Protein AF-A0A412HKJ2-F1 (afdb_monomer_lite)

Sequence (95 aa):
PLCGCQFAKEIMRHHVGGVYVANIVSASEGSDVTFLRDCAATALEVFAHAWVVPCGDAEFGGEENYLLIASDGNYAFAEAVPFDTDFLGTVLHDK

Foldseek 3Di:
DLVVLVVVCVVCVPPAFDKDKDKDWAPPQAPHCQVVLQVLLSLVVRAVDWWKAWDADPVPRSHTIIIIMGHNDDDDDPRTDDDDPVSHHHHDDDD

Structure (mmCIF, N/CA/C/O backbone):
data_AF-A0A412HKJ2-F1
#
_entry.id   AF-A0A412HKJ2-F1
#
loop_
_atom_site.group_PDB
_atom_site.id
_atom_site.type_symbol
_atom_site.label_atom_id
_atom_site.label_alt_id
_atom_site.label_comp_id
_atom_site.label_asym_id
_atom_site.label_entity_id
_atom_site.label_seq_id
_atom_site.pdbx_PDB_ins_code
_atom_site.Cartn_x
_atom_site.Cartn_y
_atom_site.Cartn_z
_atom_site.occupancy
_atom_site.B_iso_or_equiv
_atom_site.auth_seq_id
_atom_site.auth_comp_id
_atom_site.auth_asym_id
_atom_site.auth_atom_id
_atom_site.pdbx_PDB_model_num
ATOM 1 N N . PRO A 1 1 ? -4.035 11.683 0.946 1.00 64.44 1 PRO A N 1
ATOM 2 C CA . PRO A 1 1 ? -3.432 10.330 0.781 1.00 64.44 1 PRO A CA 1
ATOM 3 C C . PRO A 1 1 ? -3.538 9.774 -0.652 1.00 64.44 1 PRO A C 1
ATOM 5 O O . PRO A 1 1 ? -2.632 9.068 -1.089 1.00 64.44 1 PRO A O 1
ATOM 8 N N . LEU A 1 2 ? -4.553 10.172 -1.427 1.00 69.69 2 LEU A N 1
ATOM 9 C CA . LEU A 1 2 ? -4.593 9.938 -2.873 1.00 69.69 2 LEU A CA 1
ATOM 10 C C . LEU A 1 2 ? -3.569 10.798 -3.628 1.00 69.69 2 LEU A C 1
ATOM 12 O O . LEU A 1 2 ? -2.906 10.276 -4.519 1.00 69.69 2 LEU A O 1
ATOM 16 N N . CYS A 1 3 ? -3.352 12.064 -3.234 1.00 72.56 3 CYS A N 1
ATOM 17 C CA . CYS A 1 3 ? -2.338 12.915 -3.874 1.00 72.56 3 CYS A CA 1
ATOM 18 C C . CYS A 1 3 ? -0.932 12.315 -3.722 1.00 72.56 3 CYS A C 1
ATOM 20 O O . CYS A 1 3 ? -0.148 12.328 -4.664 1.00 72.56 3 CYS A O 1
ATOM 22 N N . GLY A 1 4 ? -0.632 11.706 -2.568 1.00 79.31 4 GLY A N 1
ATOM 23 C CA . GLY A 1 4 ? 0.633 11.000 -2.337 1.00 79.31 4 GLY A CA 1
ATOM 24 C C . GLY A 1 4 ? 0.831 9.797 -3.267 1.00 79.31 4 GLY A C 1
ATOM 25 O O . GLY A 1 4 ? 1.889 9.671 -3.884 1.00 79.31 4 GLY A O 1
ATOM 26 N N . CYS A 1 5 ? -0.194 8.953 -3.426 1.00 83.31 5 CYS A N 1
ATOM 27 C CA . CYS A 1 5 ? -0.146 7.808 -4.342 1.00 83.31 5 CYS A CA 1
ATOM 28 C C . CYS A 1 5 ? -0.041 8.255 -5.809 1.00 83.31 5 CYS A C 1
ATOM 30 O O . CYS A 1 5 ? 0.771 7.721 -6.560 1.00 83.31 5 CYS A O 1
ATOM 32 N N . GLN A 1 6 ? -0.807 9.272 -6.213 1.00 85.69 6 GLN A N 1
ATOM 33 C CA . GLN A 1 6 ? -0.757 9.843 -7.564 1.00 85.69 6 GLN A CA 1
ATOM 34 C C . GLN A 1 6 ? 0.599 10.486 -7.867 1.00 85.69 6 GLN A C 1
ATOM 36 O O . GLN A 1 6 ? 1.155 10.285 -8.944 1.00 85.69 6 GLN A O 1
ATOM 41 N N . PHE A 1 7 ? 1.176 11.208 -6.908 1.00 86.94 7 PHE A N 1
ATOM 42 C CA . PHE A 1 7 ? 2.510 11.779 -7.052 1.00 86.94 7 PHE A CA 1
ATOM 43 C C . PHE A 1 7 ? 3.579 10.689 -7.190 1.00 86.94 7 PHE A C 1
ATOM 45 O O . PHE A 1 7 ? 4.435 10.770 -8.072 1.00 86.94 7 PHE A O 1
ATOM 52 N N . ALA A 1 8 ? 3.499 9.630 -6.376 1.00 86.50 8 ALA A N 1
ATOM 53 C CA . ALA A 1 8 ? 4.376 8.471 -6.517 1.00 86.50 8 ALA A CA 1
ATOM 54 C C . ALA A 1 8 ? 4.227 7.818 -7.901 1.00 86.50 8 ALA A C 1
ATOM 56 O O . ALA A 1 8 ? 5.232 7.50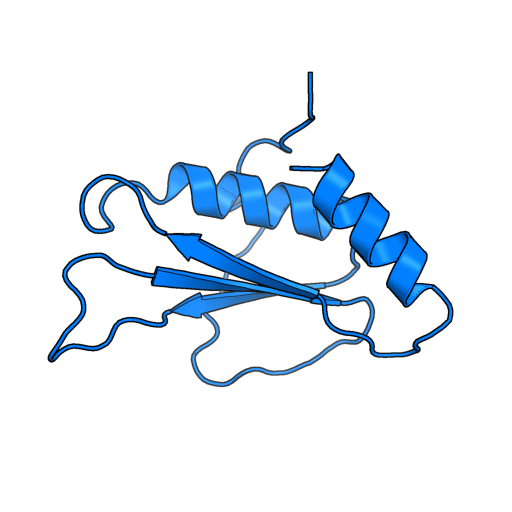8 -8.540 1.00 86.50 8 ALA A O 1
ATOM 57 N N . LYS A 1 9 ? 2.996 7.684 -8.406 1.00 88.25 9 LYS A N 1
ATOM 58 C CA . LYS A 1 9 ? 2.716 7.156 -9.747 1.00 88.25 9 LYS A CA 1
ATOM 59 C C . LYS A 1 9 ? 3.342 8.005 -10.853 1.00 88.25 9 LYS A C 1
ATOM 61 O O . LYS A 1 9 ? 3.954 7.451 -11.763 1.00 88.25 9 LYS A O 1
ATOM 66 N N . GLU A 1 10 ? 3.262 9.330 -10.754 1.00 89.44 10 GLU A N 1
ATOM 67 C CA . GLU A 1 10 ? 3.899 10.240 -11.714 1.00 89.44 10 GLU A CA 1
ATOM 68 C C . GLU A 1 10 ? 5.425 10.133 -11.701 1.00 89.44 10 GLU A C 1
ATOM 70 O O . GLU A 1 10 ? 6.047 10.123 -12.762 1.00 89.44 10 GLU A O 1
ATOM 75 N N . ILE A 1 11 ? 6.045 9.983 -10.527 1.00 86.44 11 ILE A N 1
ATOM 76 C CA . ILE A 1 11 ? 7.487 9.711 -10.439 1.00 86.44 11 ILE A CA 1
ATOM 77 C C . ILE A 1 11 ? 7.812 8.367 -11.106 1.00 86.44 11 ILE A C 1
ATOM 79 O O . ILE A 1 11 ? 8.784 8.254 -11.853 1.00 86.44 11 ILE A O 1
ATOM 83 N N . MET A 1 12 ? 6.986 7.349 -10.867 1.00 87.81 12 MET A N 1
ATOM 84 C CA . MET A 1 12 ? 7.224 5.975 -11.314 1.00 87.81 12 MET A CA 1
ATOM 85 C C . MET A 1 12 ? 6.832 5.703 -12.767 1.00 87.81 12 MET A C 1
ATOM 87 O O . MET A 1 12 ? 7.161 4.636 -13.279 1.00 87.81 12 MET A O 1
ATOM 91 N N . ARG A 1 13 ? 6.205 6.648 -13.476 1.00 86.25 13 ARG A N 1
ATOM 92 C CA . ARG A 1 13 ? 5.673 6.445 -14.839 1.00 86.25 13 ARG A CA 1
ATOM 93 C C . ARG A 1 13 ? 6.687 5.929 -15.874 1.00 86.25 13 ARG A C 1
ATOM 95 O O . ARG A 1 13 ? 6.290 5.366 -16.887 1.00 86.25 13 ARG A O 1
ATOM 102 N N . HIS A 1 14 ? 7.987 6.144 -15.651 1.00 84.25 14 HIS A N 1
ATOM 103 C CA . HIS A 1 14 ? 9.067 5.659 -16.525 1.00 84.25 14 HIS A CA 1
ATOM 104 C C . HIS A 1 14 ? 9.887 4.513 -15.907 1.00 84.25 14 HIS A C 1
ATOM 106 O O . HIS A 1 14 ? 10.845 4.040 -16.516 1.00 84.25 14 HIS A O 1
ATOM 112 N N . HIS A 1 15 ? 9.522 4.059 -14.710 1.00 83.56 15 HIS A N 1
ATOM 113 C CA . HIS A 1 15 ? 10.184 2.984 -13.983 1.00 83.56 15 HIS A CA 1
ATOM 114 C C . HIS A 1 15 ? 9.306 1.737 -14.033 1.00 83.56 15 HIS A C 1
ATOM 116 O O . HIS A 1 15 ? 8.520 1.474 -13.126 1.00 83.56 15 HIS A O 1
ATOM 122 N N . VAL A 1 16 ? 9.429 0.967 -15.118 1.00 84.38 16 VAL A N 1
ATOM 123 C CA . VAL A 1 16 ? 8.714 -0.308 -15.265 1.00 84.38 16 VAL A CA 1
ATOM 124 C C . VAL A 1 16 ? 9.070 -1.218 -14.087 1.00 84.38 16 VAL A C 1
ATOM 126 O O . VAL A 1 16 ? 10.242 -1.523 -13.875 1.00 84.38 16 VAL A O 1
ATOM 129 N N . GLY A 1 17 ? 8.060 -1.623 -13.313 1.00 85.38 17 GLY A N 1
ATOM 130 C CA . GLY A 1 17 ? 8.249 -2.416 -12.093 1.00 85.38 17 GLY A CA 1
ATOM 131 C C . GLY A 1 17 ? 8.681 -1.612 -10.858 1.00 85.38 17 GLY A C 1
ATOM 132 O O . GLY A 1 17 ? 9.138 -2.192 -9.878 1.00 85.38 17 GLY A O 1
ATOM 133 N N . GLY A 1 18 ? 8.566 -0.282 -10.886 1.00 92.12 18 GLY A N 1
ATOM 134 C CA . GLY A 1 18 ? 8.754 0.556 -9.704 1.00 92.12 18 GLY A CA 1
ATOM 135 C C . GLY A 1 18 ? 7.767 0.191 -8.593 1.00 92.12 18 GLY A C 1
ATOM 136 O O . GLY A 1 18 ? 6.627 -0.195 -8.859 1.00 92.12 18 GLY A O 1
ATOM 137 N N . VAL A 1 19 ? 8.215 0.307 -7.345 1.00 93.31 19 VAL A N 1
ATOM 138 C CA . VAL A 1 19 ? 7.424 -0.039 -6.163 1.00 93.31 19 VAL A CA 1
ATOM 139 C C . VAL A 1 19 ? 7.312 1.180 -5.257 1.00 93.31 19 VAL A C 1
ATOM 141 O O . VAL A 1 19 ? 8.318 1.791 -4.893 1.00 93.31 19 VAL A O 1
ATOM 144 N N . TYR A 1 20 ? 6.081 1.519 -4.889 1.00 92.31 20 TYR A N 1
ATOM 145 C CA . TYR A 1 20 ? 5.763 2.476 -3.840 1.00 92.31 20 TYR A CA 1
ATOM 146 C C . TYR A 1 20 ? 5.641 1.744 -2.509 1.00 92.31 20 TYR A C 1
ATOM 148 O O . TYR A 1 20 ? 4.967 0.721 -2.432 1.00 92.31 20 TYR A O 1
ATOM 156 N N . VAL A 1 21 ? 6.302 2.259 -1.473 1.00 92.56 21 VAL A N 1
ATOM 157 C CA . VAL A 1 21 ? 6.263 1.695 -0.120 1.00 92.56 21 VAL A CA 1
ATOM 158 C C . VAL A 1 21 ? 5.926 2.811 0.857 1.00 92.56 21 VAL A C 1
ATOM 160 O O . VAL A 1 21 ? 6.608 3.837 0.892 1.00 92.56 21 VAL A O 1
ATOM 163 N N . ALA A 1 22 ? 4.885 2.601 1.654 1.00 90.38 22 ALA A N 1
ATOM 164 C CA . ALA A 1 22 ? 4.467 3.491 2.724 1.00 90.38 22 ALA A CA 1
ATOM 165 C C . ALA A 1 22 ? 4.469 2.738 4.054 1.00 90.38 22 ALA A C 1
ATOM 167 O O . ALA A 1 22 ? 3.942 1.631 4.150 1.00 90.38 22 ALA A O 1
ATOM 168 N N . ASN A 1 23 ? 5.046 3.356 5.082 1.00 88.06 23 ASN A N 1
ATOM 169 C CA . ASN A 1 23 ? 4.921 2.868 6.447 1.00 88.06 23 ASN A CA 1
ATOM 170 C C . ASN A 1 23 ? 3.591 3.356 7.031 1.00 88.06 23 ASN A C 1
ATOM 172 O O . ASN A 1 23 ? 3.370 4.565 7.130 1.00 88.06 23 ASN A O 1
ATOM 176 N N . ILE A 1 24 ? 2.723 2.421 7.398 1.00 85.38 24 ILE A N 1
ATOM 177 C CA . ILE A 1 24 ? 1.422 2.670 8.007 1.00 85.38 24 ILE A CA 1
ATOM 178 C C . ILE A 1 24 ? 1.502 2.234 9.465 1.00 85.38 24 ILE A C 1
ATOM 180 O O . ILE A 1 24 ? 1.613 1.050 9.773 1.00 85.38 24 ILE A O 1
ATOM 184 N N . VAL A 1 25 ? 1.442 3.212 10.358 1.00 78.25 25 VAL A N 1
ATOM 185 C CA . VAL A 1 25 ? 1.370 2.973 11.798 1.00 78.25 25 VAL A CA 1
ATOM 186 C C . VAL A 1 25 ? -0.101 2.800 12.155 1.00 78.25 25 VAL A C 1
ATOM 188 O O . VAL A 1 25 ? -0.918 3.670 11.832 1.00 78.25 25 VAL A O 1
ATOM 191 N N . SER A 1 26 ? -0.460 1.661 12.745 1.00 66.88 26 SER A N 1
ATOM 192 C CA . SER A 1 26 ? -1.826 1.451 13.230 1.00 66.88 26 SER A CA 1
ATOM 193 C C . SER A 1 26 ? -2.143 2.413 14.377 1.00 66.88 26 SER A C 1
ATOM 195 O O . SER A 1 26 ? -1.286 2.734 15.198 1.00 66.88 26 SER A O 1
ATOM 197 N N . ALA A 1 27 ? -3.386 2.885 14.443 1.00 62.25 27 ALA A N 1
ATOM 198 C CA . ALA A 1 27 ? -3.849 3.612 15.616 1.00 62.25 27 ALA A CA 1
ATOM 199 C C . ALA A 1 27 ? -4.215 2.617 16.727 1.00 62.25 27 ALA A C 1
ATOM 201 O O . ALA A 1 27 ? -4.623 1.486 16.458 1.00 62.25 27 ALA A O 1
ATOM 202 N N . SER A 1 28 ? -4.098 3.052 17.984 1.00 59.53 28 SER A N 1
ATOM 203 C CA . SER A 1 28 ? -4.534 2.270 19.150 1.00 59.53 28 SER A CA 1
ATOM 204 C C . SER A 1 28 ? -3.903 0.868 19.230 1.00 59.53 28 SER A C 1
ATOM 206 O O . SER A 1 28 ? -4.624 -0.124 19.343 1.00 59.53 28 SER A O 1
ATOM 208 N N . GLU A 1 29 ? -2.568 0.791 19.176 1.00 61.22 29 GLU A N 1
ATOM 209 C CA . GLU A 1 29 ? -1.795 -0.451 19.385 1.00 61.22 29 GLU A CA 1
ATOM 210 C C . GLU A 1 29 ? -2.228 -1.618 18.465 1.00 61.22 29 GLU A C 1
ATOM 212 O O . GLU A 1 29 ? -2.317 -2.761 18.902 1.00 61.22 29 GLU A O 1
ATOM 217 N N . GLY A 1 30 ? -2.556 -1.352 17.195 1.00 59.41 30 GLY A N 1
ATOM 218 C CA . GLY A 1 30 ? -2.964 -2.401 16.240 1.00 59.41 30 GLY A CA 1
ATOM 219 C C . GLY A 1 30 ? -4.457 -2.713 16.197 1.00 59.41 30 GLY A C 1
ATOM 220 O O . GLY A 1 30 ? -4.930 -3.337 15.248 1.00 59.41 30 GLY A O 1
ATOM 221 N N . SER A 1 31 ? -5.241 -2.239 17.170 1.00 62.09 31 SER A N 1
ATOM 222 C CA . SER A 1 31 ? -6.679 -2.543 17.221 1.00 62.09 31 SER A CA 1
ATOM 223 C C . SER A 1 31 ? -7.504 -1.823 16.149 1.00 62.09 31 SER A C 1
ATOM 225 O O . SER A 1 31 ? -8.563 -2.326 15.764 1.00 62.09 31 SER A O 1
ATOM 227 N N . ASP A 1 32 ? -7.020 -0.687 15.633 1.00 72.44 32 ASP A N 1
ATOM 228 C CA . ASP A 1 32 ? -7.675 0.052 14.558 1.00 72.44 32 ASP A CA 1
ATOM 229 C C . ASP A 1 32 ? -6.882 -0.018 13.245 1.00 72.44 32 ASP A C 1
ATOM 231 O O . ASP A 1 32 ? -5.959 0.756 12.975 1.00 72.44 32 ASP A O 1
ATOM 235 N N . VAL A 1 33 ? -7.303 -0.952 12.390 1.00 78.25 33 VAL A N 1
ATOM 236 C CA . VAL A 1 33 ? -6.794 -1.122 11.021 1.00 78.25 33 VAL A CA 1
ATOM 237 C C . VAL A 1 33 ? -7.602 -0.341 9.980 1.00 78.25 33 VAL A C 1
ATOM 239 O O . VAL A 1 33 ? -7.352 -0.486 8.784 1.00 78.25 33 VAL A O 1
ATOM 242 N N . THR A 1 34 ? -8.570 0.488 10.380 1.00 85.12 34 THR A N 1
ATOM 243 C CA . THR A 1 34 ? -9.428 1.231 9.436 1.00 85.12 34 THR A CA 1
ATOM 244 C C . THR A 1 34 ? -8.589 2.108 8.513 1.00 85.12 34 THR A C 1
ATOM 246 O O . THR A 1 34 ? -8.758 2.077 7.296 1.00 85.12 34 THR A O 1
ATOM 249 N N . PHE A 1 35 ? -7.586 2.792 9.068 1.00 85.38 35 PHE A N 1
ATOM 250 C CA . PHE A 1 35 ? -6.679 3.618 8.276 1.00 85.38 35 PHE A CA 1
ATOM 251 C C . PHE A 1 35 ? -5.848 2.805 7.269 1.00 85.38 35 PHE A C 1
ATOM 253 O O . PHE A 1 35 ? -5.616 3.257 6.148 1.00 85.38 35 PHE A O 1
ATOM 260 N N . LEU A 1 36 ? -5.439 1.583 7.625 1.00 89.00 36 LEU A N 1
ATOM 261 C CA . LEU A 1 36 ? -4.729 0.681 6.717 1.00 89.00 36 LEU A CA 1
ATOM 262 C C . LEU A 1 36 ? -5.620 0.256 5.545 1.00 89.00 36 LEU A C 1
ATOM 264 O O . LEU A 1 36 ? -5.169 0.259 4.400 1.00 89.00 36 LEU A O 1
ATOM 268 N N . ARG A 1 37 ? -6.889 -0.062 5.821 1.00 91.81 37 ARG A N 1
ATOM 269 C CA . ARG A 1 37 ? -7.888 -0.428 4.804 1.00 91.81 37 ARG A CA 1
ATOM 270 C C . ARG A 1 37 ? -8.147 0.711 3.825 1.00 91.81 37 ARG A C 1
ATOM 272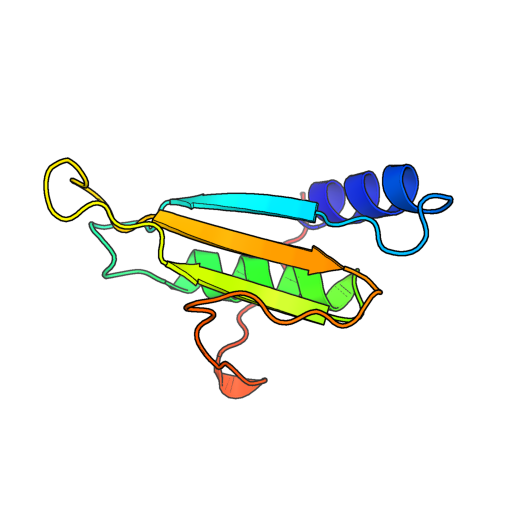 O O . ARG A 1 37 ? -8.185 0.487 2.615 1.00 91.81 37 ARG A O 1
ATOM 279 N N . ASP A 1 38 ? -8.280 1.924 4.345 1.00 92.81 38 ASP A N 1
ATOM 280 C CA . ASP A 1 38 ? -8.455 3.140 3.555 1.00 92.81 38 ASP A CA 1
ATOM 281 C C . ASP A 1 38 ? -7.212 3.432 2.687 1.00 92.81 38 ASP A C 1
ATOM 283 O O . ASP A 1 38 ? -7.316 3.761 1.499 1.00 92.81 38 ASP A O 1
ATOM 287 N N . CYS A 1 39 ? -6.008 3.244 3.241 1.00 92.19 39 CYS A N 1
ATOM 288 C CA . CYS A 1 39 ? -4.752 3.378 2.499 1.00 92.19 39 CYS A CA 1
ATOM 289 C C . CYS A 1 39 ? -4.617 2.321 1.390 1.00 92.19 39 CYS A C 1
ATOM 291 O O . CYS A 1 39 ? -4.236 2.666 0.270 1.00 92.19 39 CYS A O 1
ATOM 293 N N . ALA A 1 40 ? -4.968 1.059 1.661 1.00 93.94 40 ALA A N 1
ATOM 294 C CA . ALA A 1 40 ? -4.948 -0.013 0.666 1.00 93.94 40 ALA A CA 1
ATOM 295 C C . ALA A 1 40 ? -5.933 0.259 -0.483 1.00 93.94 40 ALA A C 1
ATOM 297 O O . ALA A 1 40 ? -5.558 0.134 -1.650 1.00 93.94 40 ALA A O 1
ATOM 298 N N . ALA A 1 41 ? -7.151 0.714 -0.167 1.00 95.12 41 ALA A N 1
ATOM 299 C CA . ALA A 1 41 ? -8.133 1.130 -1.170 1.00 95.12 41 ALA A CA 1
ATOM 300 C C . ALA A 1 41 ? -7.594 2.278 -2.038 1.00 95.12 41 ALA A C 1
ATOM 302 O O . ALA A 1 41 ? -7.664 2.235 -3.263 1.00 95.12 41 ALA A O 1
ATOM 303 N N . THR A 1 42 ? -6.979 3.277 -1.402 1.00 93.94 42 THR A N 1
ATOM 304 C CA . THR A 1 42 ? -6.376 4.427 -2.089 1.00 93.94 42 THR A CA 1
ATOM 305 C C . THR A 1 42 ? -5.231 4.022 -3.018 1.00 93.94 42 THR A C 1
ATOM 307 O O . THR A 1 42 ? -5.102 4.569 -4.111 1.00 93.94 42 THR A O 1
ATOM 310 N N . ALA A 1 43 ? -4.395 3.068 -2.606 1.00 94.62 43 ALA A N 1
ATOM 311 C CA . ALA A 1 43 ? -3.318 2.559 -3.446 1.00 94.62 43 ALA A CA 1
ATOM 312 C C . ALA A 1 43 ? -3.858 1.800 -4.668 1.00 94.62 43 ALA A C 1
ATOM 314 O O . ALA A 1 43 ? -3.356 2.015 -5.768 1.00 94.62 43 ALA A O 1
ATOM 315 N N . LEU A 1 44 ? -4.895 0.973 -4.502 1.00 95.62 44 LEU A N 1
ATOM 316 C CA . LEU A 1 44 ? -5.513 0.216 -5.601 1.00 95.62 44 LEU A CA 1
ATOM 317 C C . LEU A 1 44 ? -6.303 1.084 -6.590 1.00 95.62 44 LEU A C 1
ATOM 319 O O . LEU A 1 44 ? -6.482 0.687 -7.737 1.00 95.62 44 LEU A O 1
ATOM 323 N N . GLU A 1 45 ? -6.719 2.285 -6.189 1.00 94.94 45 GLU A N 1
ATOM 324 C CA . GLU A 1 45 ? -7.271 3.281 -7.117 1.00 94.94 45 GLU A CA 1
ATOM 325 C C . GLU A 1 45 ? -6.205 3.788 -8.116 1.00 94.94 45 GLU A C 1
ATOM 327 O O . GLU A 1 45 ? -6.527 4.254 -9.208 1.00 94.94 45 GLU A O 1
ATOM 332 N N . VAL A 1 46 ? -4.916 3.709 -7.756 1.00 93.75 46 VAL A N 1
ATOM 333 C CA . VAL A 1 46 ? -3.801 4.303 -8.519 1.00 93.75 46 VAL A CA 1
ATOM 334 C C . VAL A 1 46 ? -2.875 3.253 -9.151 1.00 93.75 46 VAL A C 1
ATOM 336 O O . VAL A 1 46 ? -2.321 3.477 -10.235 1.00 93.75 46 VAL A O 1
ATOM 339 N N . PHE A 1 47 ? -2.673 2.118 -8.487 1.00 94.31 47 PHE A N 1
ATOM 340 C CA . PHE A 1 47 ? -1.771 1.035 -8.885 1.00 94.31 47 PHE A CA 1
ATOM 341 C C . PHE A 1 47 ? -2.553 -0.250 -9.160 1.00 94.31 47 PHE A C 1
ATOM 343 O O . PHE A 1 47 ? -3.566 -0.511 -8.520 1.00 94.31 47 PHE A O 1
ATOM 350 N N . ALA A 1 48 ? -2.058 -1.086 -10.079 1.00 95.00 48 ALA A N 1
ATOM 351 C CA . ALA A 1 48 ? -2.727 -2.352 -10.402 1.00 95.00 48 ALA A CA 1
ATOM 352 C C . ALA A 1 48 ? -2.714 -3.366 -9.242 1.00 95.00 48 ALA A C 1
ATOM 354 O O . ALA A 1 48 ? -3.589 -4.230 -9.162 1.00 95.00 48 ALA A O 1
ATOM 355 N N . HIS A 1 49 ? -1.715 -3.279 -8.362 1.00 95.69 49 HIS A N 1
ATOM 356 C CA . HIS A 1 49 ? -1.515 -4.205 -7.258 1.00 95.69 49 HIS A CA 1
ATOM 357 C C . HIS A 1 49 ? -1.110 -3.477 -5.976 1.00 95.69 49 HIS A C 1
ATOM 359 O O . HIS A 1 49 ? -0.367 -2.490 -6.008 1.00 95.69 49 HIS A O 1
ATOM 365 N N . ALA A 1 50 ? -1.557 -4.019 -4.843 1.00 96.44 50 ALA A N 1
ATOM 366 C CA . ALA A 1 50 ? -1.144 -3.602 -3.515 1.00 96.44 50 ALA A CA 1
ATOM 367 C C . ALA A 1 50 ? -0.966 -4.816 -2.593 1.00 96.44 50 ALA A C 1
ATOM 369 O O . ALA A 1 50 ? -1.659 -5.822 -2.736 1.00 96.44 50 ALA A O 1
ATOM 370 N N . TRP A 1 51 ? -0.052 -4.697 -1.634 1.00 96.06 51 TRP A N 1
ATOM 371 C CA . TRP A 1 51 ? 0.239 -5.695 -0.609 1.00 96.06 51 TRP A CA 1
ATOM 372 C C . TRP A 1 51 ? 0.381 -5.018 0.746 1.00 96.06 51 TRP A C 1
ATOM 374 O O . TRP A 1 51 ? 0.879 -3.897 0.843 1.00 96.06 51 TRP A O 1
ATOM 384 N N . VAL A 1 52 ? -0.013 -5.734 1.792 1.00 93.00 52 VAL A N 1
ATOM 385 C CA . VAL A 1 52 ? 0.183 -5.334 3.183 1.00 93.00 52 VAL A CA 1
ATOM 386 C C . VAL A 1 52 ? 1.129 -6.337 3.818 1.00 93.00 52 VAL A C 1
ATOM 388 O O . VAL A 1 52 ? 0.834 -7.531 3.830 1.00 93.00 52 VAL A O 1
ATOM 391 N N . VAL A 1 53 ? 2.253 -5.859 4.342 1.00 91.50 53 VAL A N 1
ATOM 392 C CA . VAL A 1 53 ? 3.230 -6.686 5.059 1.00 91.50 53 VAL A CA 1
ATOM 393 C C . VAL A 1 53 ? 3.306 -6.197 6.506 1.00 91.50 53 VAL A C 1
ATOM 395 O O . VAL A 1 53 ? 3.618 -5.024 6.719 1.00 91.50 53 VAL A O 1
ATOM 398 N N . PRO A 1 54 ? 3.012 -7.040 7.507 1.00 87.31 54 PRO A N 1
ATOM 399 C CA . PRO A 1 54 ? 3.191 -6.677 8.901 1.00 87.31 54 PRO A CA 1
ATOM 400 C C . PRO A 1 54 ? 4.689 -6.530 9.193 1.00 87.31 54 PRO A C 1
ATOM 402 O O . PRO A 1 54 ? 5.492 -7.405 8.885 1.00 87.31 54 PRO A O 1
ATOM 405 N N . CYS A 1 55 ? 5.065 -5.408 9.790 1.00 77.69 55 CYS A N 1
ATOM 406 C CA . CYS A 1 55 ? 6.412 -5.112 10.267 1.00 77.69 55 CYS A CA 1
ATOM 407 C C . CYS A 1 55 ? 6.361 -4.816 11.769 1.00 77.69 55 CYS A C 1
ATOM 409 O O . CYS A 1 55 ? 6.692 -3.722 12.222 1.00 77.69 55 CYS A O 1
ATOM 411 N N . GLY A 1 56 ? 5.916 -5.802 12.546 1.00 67.69 56 GLY A N 1
ATOM 412 C CA . GLY A 1 56 ? 6.046 -5.785 13.999 1.00 67.69 56 GLY A CA 1
ATOM 413 C C . GLY A 1 56 ? 7.376 -6.404 14.417 1.00 67.69 56 GLY A C 1
ATOM 414 O O . GLY A 1 56 ? 7.696 -7.515 14.001 1.00 67.69 56 GLY A O 1
ATOM 415 N N . ASP A 1 57 ? 8.141 -5.705 15.250 1.00 62.09 57 ASP A N 1
ATOM 416 C CA . ASP A 1 57 ? 9.230 -6.321 16.006 1.00 62.09 57 ASP A CA 1
ATOM 417 C C . ASP A 1 57 ? 8.670 -6.742 17.369 1.00 62.09 57 ASP A C 1
ATOM 419 O O . ASP A 1 57 ? 8.194 -5.897 18.127 1.00 62.09 57 ASP A O 1
ATOM 423 N N . ALA A 1 58 ? 8.706 -8.038 17.686 1.00 54.59 58 ALA A N 1
ATOM 424 C CA . ALA A 1 58 ? 8.226 -8.551 18.969 1.00 54.59 58 ALA A CA 1
ATOM 425 C C . ALA A 1 58 ? 9.047 -8.033 20.170 1.00 54.59 58 ALA A C 1
ATOM 427 O O . ALA A 1 58 ? 8.589 -8.132 21.308 1.00 54.59 58 ALA A O 1
ATOM 428 N N . GLU A 1 59 ? 10.251 -7.501 19.933 1.00 55.06 59 GLU A N 1
ATOM 429 C CA . GLU A 1 59 ? 11.195 -7.065 20.967 1.00 55.0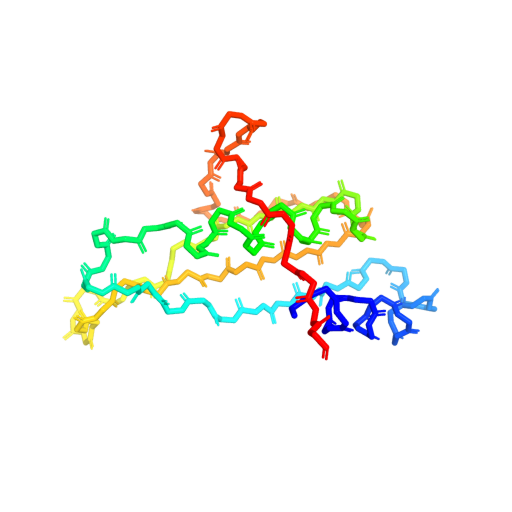6 59 GLU A CA 1
ATOM 430 C C . GLU A 1 59 ? 11.159 -5.541 21.211 1.00 55.06 59 GLU A C 1
ATOM 432 O O . GLU A 1 59 ? 11.421 -5.091 22.328 1.00 55.06 59 GLU A O 1
ATOM 437 N N . PHE A 1 60 ? 10.772 -4.741 20.206 1.00 55.06 60 PHE A N 1
ATOM 438 C CA . PHE A 1 60 ? 10.795 -3.265 20.268 1.00 55.06 60 PHE A CA 1
ATOM 439 C C . PHE A 1 60 ? 9.517 -2.567 19.757 1.00 55.06 60 PHE A C 1
ATOM 441 O O . PHE A 1 60 ? 9.427 -1.337 19.804 1.00 55.06 60 PHE A O 1
ATOM 448 N N . GLY A 1 61 ? 8.530 -3.316 19.259 1.00 53.94 61 GLY A N 1
ATOM 449 C CA . GLY A 1 61 ? 7.295 -2.788 18.680 1.00 53.94 61 GLY A CA 1
ATOM 450 C C . GLY A 1 61 ? 6.241 -2.476 19.738 1.00 53.94 61 GLY A C 1
ATOM 451 O O . GLY A 1 61 ? 5.482 -3.350 20.138 1.00 53.94 61 GLY A O 1
ATOM 452 N N . GLY A 1 62 ? 6.175 -1.220 20.181 1.00 52.00 62 GLY A N 1
ATOM 453 C CA . GLY A 1 62 ? 5.060 -0.730 21.004 1.00 52.00 62 GLY A CA 1
ATOM 454 C C . GLY A 1 62 ? 3.744 -0.556 20.229 1.00 52.00 62 GLY A C 1
ATOM 455 O O . GLY A 1 62 ? 2.695 -0.430 20.847 1.00 52.00 62 GLY A O 1
ATOM 456 N N . GLU A 1 63 ? 3.794 -0.558 18.892 1.00 58.75 63 GLU A N 1
ATOM 457 C CA . GLU A 1 63 ? 2.646 -0.421 17.988 1.00 58.75 63 GLU A CA 1
ATOM 458 C C . GLU A 1 63 ? 2.804 -1.376 16.794 1.00 58.75 63 GLU A C 1
ATOM 460 O O . GLU A 1 63 ? 3.926 -1.657 16.355 1.00 58.75 63 GLU A O 1
ATOM 465 N N . GLU A 1 64 ? 1.692 -1.874 16.248 1.00 70.94 64 GLU A N 1
ATOM 466 C CA . GLU A 1 64 ? 1.727 -2.701 15.040 1.00 70.94 64 GLU A CA 1
ATOM 467 C C . GLU A 1 64 ? 1.942 -1.813 13.804 1.00 70.94 64 GLU A C 1
ATOM 469 O O . GLU A 1 64 ? 1.069 -1.023 13.426 1.00 70.94 64 GLU A O 1
ATOM 474 N N . ASN A 1 65 ? 3.106 -1.938 13.163 1.00 80.62 65 ASN A N 1
ATOM 475 C CA . ASN A 1 65 ? 3.412 -1.253 11.909 1.00 80.62 65 ASN A CA 1
ATOM 476 C C . ASN A 1 65 ? 3.146 -2.170 10.719 1.00 80.62 65 ASN A C 1
ATOM 478 O O . ASN A 1 65 ? 3.462 -3.359 10.747 1.00 80.62 65 ASN A O 1
ATOM 482 N N . TYR A 1 66 ? 2.629 -1.596 9.640 1.00 87.31 66 TYR A N 1
ATOM 483 C CA . TYR A 1 66 ? 2.359 -2.289 8.391 1.00 87.31 66 TYR A CA 1
ATOM 484 C C . TYR A 1 66 ? 3.030 -1.542 7.244 1.00 87.31 66 TYR A C 1
ATOM 486 O O . TYR A 1 66 ? 2.893 -0.328 7.106 1.00 87.31 66 TYR A O 1
ATOM 494 N N . LEU A 1 67 ? 3.727 -2.262 6.374 1.00 91.06 67 LEU A N 1
ATOM 495 C CA . LEU A 1 67 ? 4.149 -1.725 5.090 1.00 91.06 67 LEU A CA 1
ATOM 496 C C . LEU A 1 67 ? 3.015 -1.908 4.088 1.00 91.06 67 LEU A C 1
ATOM 498 O O . LEU A 1 67 ? 2.625 -3.034 3.779 1.00 91.06 67 LEU A O 1
ATOM 502 N N . LEU A 1 68 ? 2.520 -0.795 3.554 1.00 93.56 68 LEU A N 1
ATOM 503 C CA . LEU A 1 68 ? 1.706 -0.796 2.349 1.00 93.56 68 LEU A CA 1
ATOM 504 C C . LEU A 1 68 ? 2.635 -0.679 1.146 1.00 93.56 68 LEU A C 1
ATOM 506 O O . LEU A 1 68 ? 3.349 0.312 0.985 1.00 93.56 68 LEU A O 1
ATOM 510 N N . ILE A 1 69 ? 2.608 -1.695 0.298 1.00 95.00 69 ILE A N 1
ATOM 511 C CA . ILE A 1 69 ? 3.400 -1.771 -0.922 1.00 95.00 69 ILE A CA 1
ATOM 512 C C . ILE A 1 69 ? 2.446 -1.694 -2.111 1.00 95.00 69 ILE A C 1
ATOM 514 O O . ILE A 1 69 ? 1.432 -2.382 -2.106 1.00 95.00 69 ILE A O 1
ATOM 518 N N . ALA A 1 70 ? 2.754 -0.900 -3.136 1.00 95.69 70 ALA A N 1
ATOM 519 C CA . ALA A 1 70 ? 1.935 -0.789 -4.343 1.00 95.69 70 ALA A CA 1
ATOM 520 C C . ALA A 1 70 ? 2.784 -0.725 -5.620 1.00 95.69 70 ALA A C 1
ATOM 522 O O . ALA A 1 70 ? 3.873 -0.143 -5.631 1.00 95.69 70 ALA A O 1
ATOM 523 N N . SER A 1 71 ? 2.304 -1.345 -6.700 1.00 95.62 71 SER A N 1
ATOM 524 C CA . SER A 1 71 ? 2.988 -1.371 -8.000 1.00 95.62 71 SER A CA 1
ATOM 525 C C . SER A 1 71 ? 2.034 -1.738 -9.140 1.00 95.62 71 SER A C 1
ATOM 527 O O . SER A 1 71 ? 0.989 -2.345 -8.924 1.00 95.62 71 SER A O 1
ATOM 529 N N . ASP A 1 72 ? 2.421 -1.411 -10.374 1.00 95.25 72 ASP A N 1
ATOM 530 C CA . ASP A 1 72 ? 1.792 -1.977 -11.577 1.00 95.25 72 ASP A CA 1
ATOM 531 C C . ASP A 1 72 ? 2.377 -3.339 -11.965 1.00 95.25 72 ASP A C 1
ATOM 533 O O . ASP A 1 72 ? 1.767 -4.087 -12.725 1.00 95.25 72 ASP A O 1
ATOM 537 N N . GLY A 1 73 ? 3.575 -3.664 -11.471 1.00 93.81 73 GLY A N 1
ATOM 538 C CA . GLY A 1 73 ? 4.135 -5.002 -11.603 1.00 93.81 73 GLY A CA 1
ATOM 539 C C . GLY A 1 73 ? 3.502 -5.937 -10.581 1.00 93.81 73 GLY A C 1
ATOM 540 O O . GLY A 1 73 ? 3.201 -5.515 -9.472 1.00 93.81 73 GLY A O 1
ATOM 541 N N . ASN A 1 74 ? 3.320 -7.207 -10.938 1.00 94.75 74 ASN A N 1
ATOM 542 C CA . ASN A 1 74 ? 2.824 -8.221 -10.014 1.00 94.75 74 ASN A CA 1
ATOM 543 C C . ASN A 1 74 ? 3.999 -8.903 -9.299 1.00 94.75 74 ASN A C 1
ATOM 545 O O . ASN A 1 74 ? 4.830 -9.547 -9.944 1.00 94.75 74 ASN A O 1
ATOM 549 N N . TYR A 1 75 ? 4.053 -8.770 -7.977 1.00 94.62 75 TYR A N 1
ATOM 550 C CA . TYR A 1 75 ? 5.118 -9.294 -7.127 1.00 94.62 75 TYR A CA 1
ATOM 551 C C . TYR A 1 75 ? 4.574 -10.228 -6.045 1.00 94.62 75 TYR A C 1
ATOM 553 O O . TYR A 1 75 ? 3.382 -10.256 -5.745 1.00 94.62 75 TYR A O 1
ATOM 561 N N . ALA A 1 76 ? 5.487 -10.978 -5.432 1.00 93.50 76 ALA A N 1
ATOM 562 C CA . ALA A 1 76 ? 5.225 -11.747 -4.228 1.00 93.50 76 ALA A CA 1
ATOM 563 C C . ALA A 1 76 ? 6.166 -11.258 -3.125 1.00 93.50 76 ALA A C 1
ATOM 565 O O . ALA A 1 76 ? 7.387 -11.342 -3.269 1.00 93.50 76 ALA A O 1
ATOM 566 N N . PHE A 1 77 ? 5.595 -10.750 -2.036 1.00 91.44 77 PHE A N 1
ATOM 567 C CA . PHE A 1 77 ? 6.338 -10.366 -0.840 1.00 91.44 77 PHE A CA 1
ATOM 568 C C . PHE A 1 77 ? 6.148 -11.433 0.235 1.00 91.44 77 PHE A C 1
ATOM 570 O O . PHE A 1 77 ? 5.046 -11.958 0.408 1.00 91.44 77 PHE A O 1
ATOM 577 N N . ALA A 1 78 ? 7.231 -11.776 0.934 1.00 89.56 78 ALA A N 1
ATOM 578 C CA . ALA A 1 78 ? 7.145 -12.651 2.095 1.00 89.56 78 ALA A CA 1
ATOM 579 C C . ALA A 1 78 ? 6.224 -12.014 3.146 1.00 89.56 78 ALA A C 1
ATOM 581 O O . ALA A 1 78 ? 6.213 -10.795 3.290 1.00 89.56 78 ALA A O 1
ATOM 582 N N . GLU A 1 79 ? 5.438 -12.844 3.835 1.00 88.69 79 GLU A N 1
ATOM 583 C CA . GLU A 1 79 ? 4.557 -12.420 4.938 1.00 88.69 79 GLU A CA 1
ATOM 584 C C . GLU A 1 79 ? 3.430 -11.452 4.536 1.00 88.69 79 GLU A C 1
ATOM 586 O O . GLU A 1 79 ? 2.700 -10.968 5.398 1.00 88.69 79 GLU A O 1
ATOM 591 N N . ALA A 1 80 ? 3.230 -11.213 3.234 1.00 91.94 80 ALA A N 1
ATOM 592 C CA . ALA A 1 80 ? 2.103 -10.431 2.753 1.00 91.94 80 ALA A CA 1
ATOM 593 C C . ALA A 1 80 ? 0.780 -11.065 3.203 1.00 91.94 80 ALA A C 1
ATOM 595 O O . ALA A 1 80 ? 0.503 -12.235 2.921 1.00 91.94 80 ALA A O 1
ATOM 596 N N . VAL A 1 81 ? -0.042 -10.274 3.887 1.00 89.81 81 VAL A N 1
ATOM 597 C CA . VAL A 1 81 ? -1.351 -10.709 4.367 1.00 89.81 81 VAL A CA 1
ATOM 598 C C . VAL A 1 81 ? -2.317 -10.719 3.181 1.00 89.81 81 VAL A C 1
ATOM 600 O O . VAL A 1 81 ? -2.463 -9.691 2.514 1.00 89.81 81 VAL A O 1
ATOM 603 N N . PRO A 1 82 ? -2.987 -11.850 2.893 1.00 90.81 82 PRO A N 1
ATOM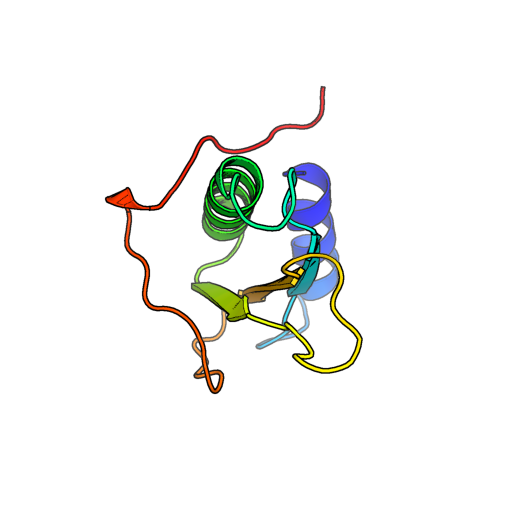 604 C CA . PRO A 1 82 ? -4.022 -11.888 1.873 1.00 90.81 82 PRO A CA 1
ATOM 605 C C . PRO A 1 82 ? -5.188 -10.984 2.273 1.00 90.81 82 PRO A C 1
ATOM 607 O O . PRO A 1 82 ? -5.689 -11.075 3.393 1.00 90.81 82 PRO A O 1
ATOM 610 N N . PHE A 1 83 ? -5.647 -10.155 1.345 1.00 91.56 83 PHE A N 1
ATOM 611 C CA . PHE A 1 83 ? -6.872 -9.384 1.497 1.00 91.56 83 PHE A CA 1
ATOM 612 C C . PHE A 1 83 ? -7.609 -9.303 0.158 1.00 91.56 83 PHE A C 1
ATOM 614 O O . PHE A 1 83 ? -7.008 -9.457 -0.907 1.00 91.56 83 PHE A O 1
ATOM 621 N N . ASP A 1 84 ? -8.915 -9.079 0.221 1.00 91.44 84 ASP A N 1
ATOM 622 C CA . ASP A 1 84 ? -9.793 -8.934 -0.935 1.00 91.44 84 ASP A CA 1
ATOM 623 C C . ASP A 1 84 ? -10.569 -7.610 -0.863 1.00 91.44 84 ASP A C 1
ATOM 625 O O . ASP A 1 84 ? -10.254 -6.721 -0.069 1.00 91.44 84 ASP A O 1
ATOM 629 N N . THR A 1 85 ? -11.574 -7.452 -1.722 1.00 89.19 85 THR A N 1
ATOM 630 C CA . THR A 1 85 ? -12.391 -6.237 -1.773 1.00 89.19 85 THR A CA 1
ATOM 631 C C . THR A 1 85 ? -13.165 -5.971 -0.486 1.00 89.19 85 THR A C 1
ATOM 633 O O . THR A 1 85 ? -13.442 -4.809 -0.206 1.00 89.19 85 THR A O 1
ATOM 636 N N . ASP A 1 86 ? -13.479 -6.998 0.309 1.00 92.62 86 ASP A N 1
ATOM 637 C CA . ASP A 1 86 ? -14.237 -6.839 1.556 1.00 92.62 86 ASP A CA 1
ATOM 638 C C . ASP A 1 86 ? -13.359 -6.262 2.679 1.00 92.62 86 ASP A C 1
ATOM 640 O O . ASP A 1 86 ? -13.864 -5.696 3.653 1.00 92.62 86 ASP A O 1
ATOM 644 N N . PHE A 1 87 ? -12.033 -6.360 2.540 1.00 89.44 87 PHE A N 1
ATOM 645 C CA . PHE A 1 87 ? -11.083 -5.679 3.417 1.00 89.44 87 PHE A CA 1
ATOM 646 C C . PHE A 1 87 ? -10.987 -4.175 3.129 1.00 89.44 87 PHE A C 1
ATOM 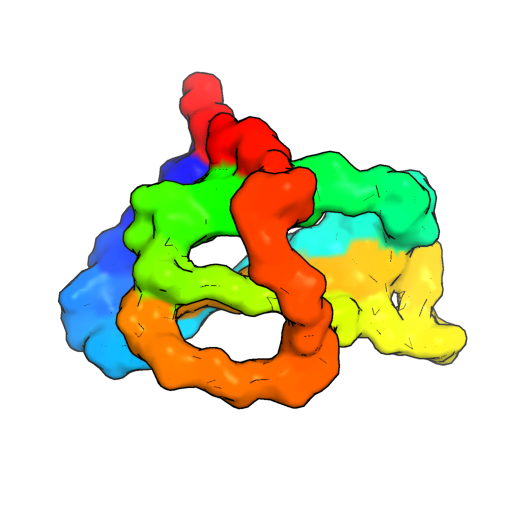648 O O . PHE A 1 87 ? -10.654 -3.412 4.034 1.00 89.44 87 PHE A O 1
ATOM 655 N N . LEU A 1 88 ? -11.242 -3.737 1.894 1.00 93.38 88 LEU A N 1
ATOM 656 C CA . LEU A 1 88 ? -10.962 -2.367 1.465 1.00 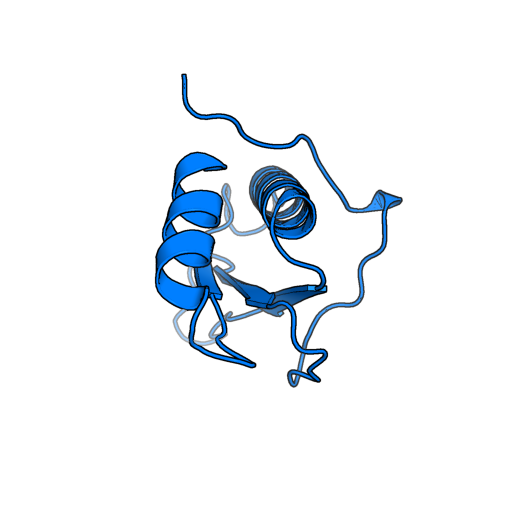93.38 88 LEU A CA 1
ATOM 657 C C . LEU A 1 88 ? -11.873 -1.343 2.147 1.00 93.38 88 LEU A C 1
ATOM 659 O O . LEU A 1 88 ? -13.075 -1.542 2.313 1.00 93.38 88 LEU A O 1
ATOM 663 N N . GLY A 1 89 ? -11.260 -0.230 2.544 1.00 92.94 89 GLY A N 1
ATOM 664 C CA . GLY A 1 89 ? -11.938 0.899 3.165 1.00 92.94 89 GLY A CA 1
ATOM 665 C C . GLY A 1 89 ? -12.368 1.962 2.153 1.00 92.94 89 GLY A C 1
ATOM 666 O O . GLY A 1 89 ? -12.585 1.694 0.971 1.00 92.94 89 GLY A O 1
ATOM 667 N N . THR A 1 90 ? -12.478 3.200 2.621 1.00 93.50 90 THR A N 1
ATOM 668 C CA . THR A 1 90 ? -12.790 4.366 1.788 1.00 93.50 90 THR A CA 1
ATOM 669 C C . THR A 1 90 ? -11.516 4.947 1.179 1.00 93.50 90 THR A C 1
ATOM 671 O O . THR A 1 90 ? -10.520 5.153 1.869 1.00 93.50 90 THR A O 1
ATOM 674 N N . VAL A 1 91 ? -11.554 5.281 -0.114 1.00 92.50 91 VAL A N 1
ATOM 675 C CA . VAL A 1 91 ? -10.453 5.997 -0.774 1.00 92.50 91 VAL A CA 1
ATOM 676 C C . VAL A 1 91 ? -10.265 7.377 -0.137 1.00 92.50 91 VAL A C 1
ATOM 678 O O . VAL A 1 91 ? -11.201 8.168 -0.001 1.00 92.50 91 VAL A O 1
ATOM 681 N N . LEU A 1 92 ? -9.030 7.684 0.248 1.00 89.69 92 LEU A N 1
ATOM 682 C CA . LEU A 1 92 ? -8.681 8.889 0.984 1.00 89.69 92 LEU A CA 1
ATOM 683 C C . LEU A 1 92 ? -8.257 10.011 0.041 1.00 89.69 92 LEU A C 1
ATOM 685 O O . LEU A 1 92 ? -7.122 10.049 -0.427 1.00 89.69 92 LEU A O 1
ATOM 689 N N . HIS A 1 93 ? -9.112 11.002 -0.158 1.00 85.00 93 HIS A N 1
ATOM 690 C CA . HIS A 1 93 ? -8.764 12.206 -0.910 1.00 85.00 93 HIS A CA 1
ATOM 691 C C . HIS A 1 93 ? -8.152 13.272 0.008 1.00 85.00 93 HIS A C 1
ATOM 693 O O . HIS A 1 93 ? -8.557 13.415 1.162 1.00 85.00 93 HIS A O 1
ATOM 699 N N . ASP A 1 94 ? -7.172 14.024 -0.496 1.00 75.62 94 ASP A N 1
ATOM 700 C CA . ASP A 1 94 ? -6.761 15.262 0.172 1.00 75.62 94 ASP A CA 1
ATOM 701 C C . ASP A 1 94 ? -7.870 16.314 0.002 1.00 75.62 94 ASP A C 1
ATOM 703 O O . ASP A 1 94 ? -8.569 16.318 -1.014 1.00 75.62 94 ASP A O 1
ATOM 707 N N . LYS A 1 95 ? -8.074 17.150 1.025 1.00 59.16 95 LYS A N 1
ATOM 708 C CA . LYS A 1 95 ? -9.046 18.252 0.992 1.00 59.16 95 LYS A CA 1
ATOM 709 C C . LYS A 1 95 ? -8.468 19.496 0.337 1.00 59.16 95 LYS A C 1
ATOM 711 O O . LYS A 1 95 ? -7.263 19.753 0.549 1.00 59.16 95 LYS A O 1
#

Secondary structure (DSSP, 8-state):
-HHHHHHHHHHHTTSTT--EEEEEEPBTTTTB-HHHHHHHHHHHTTSSEEEEEE---TTT-SS-EEEEEEESS----TTPBP--TTT--------

pLDDT: mean 84.03, std 12.52, range [52.0, 96.44]

Radius of gyration: 13.25 Å; chains: 1; bounding box: 25×31×38 Å